Protein AF-A0A2M7J594-F1 (afdb_monomer_lite)

pLDDT: mean 73.45, std 11.62, range [45.09, 91.38]

Foldseek 3Di:
DVVVVVVVVVVVVCCVVPVPQCDDFAQDWDWDDDPQQDTDTDHTRCPSCVQLVVQLSVLVDGDDQAAADDDKWKKKKAAVSSVVVPDRIDIDIDRDGDDDCVVVVVVSSVVSSVVSCVVRVMDMDTDDD

Secondary structure (DSSP, 8-state):
-HHHHHHHHHHHHHHHHT-TT-PPPPSS-EEEEETTTEEEEE-TT-GGGHHHHHHHHHHH-SPP------PPEEEEEE-HHHHHTT-S-EEEEE-----S-HHHHHHHHHHHHHHHHHHHT-EEEE---

Sequence (129 aa):
MIETATLITLCLLFLIFFRPGKMPPLEKVLVIDRPGHYHLTLAPQLNLAQPFIEAVIAQFGTPNEGERDSAPGYFEVRDPQVKAHGRDRYLLARFPIGDEQSLAADEKLRGALCQAAKKCGIQVRPLDK

Radius of gyration: 18.99 Å; chains: 1; bounding box: 42×38×60 Å

Structure (mmCIF, N/CA/C/O backbone):
data_AF-A0A2M7J594-F1
#
_entry.id   AF-A0A2M7J594-F1
#
loop_
_atom_site.group_PDB
_atom_site.id
_atom_site.type_symbol
_atom_site.label_atom_id
_atom_site.label_alt_id
_atom_site.label_comp_id
_atom_site.label_asym_id
_atom_site.label_entity_id
_atom_site.label_seq_id
_atom_site.pdbx_PDB_ins_code
_atom_site.Cartn_x
_atom_site.Cartn_y
_atom_site.Cartn_z
_atom_site.occupancy
_atom_site.B_iso_or_equiv
_atom_site.auth_seq_id
_atom_site.auth_comp_id
_atom_site.auth_asym_id
_atom_site.auth_atom_id
_atom_site.pdbx_PDB_model_num
ATOM 1 N N . MET A 1 1 ? -22.160 22.771 35.585 1.00 62.94 1 MET A N 1
ATOM 2 C CA . MET A 1 1 ? -21.320 21.559 35.770 1.00 62.94 1 MET A CA 1
ATOM 3 C C . MET A 1 1 ? -21.749 20.389 34.877 1.00 62.94 1 MET A C 1
ATOM 5 O O . MET A 1 1 ? -20.883 19.624 34.481 1.00 62.94 1 MET A O 1
ATOM 9 N N . ILE A 1 2 ? -23.038 20.249 34.528 1.00 77.81 2 ILE A N 1
ATOM 10 C CA . ILE A 1 2 ? -23.526 19.189 33.621 1.00 77.81 2 ILE A CA 1
ATOM 11 C C . ILE A 1 2 ? -23.095 19.421 32.162 1.00 77.81 2 ILE A C 1
ATOM 13 O O . ILE A 1 2 ? -22.653 18.474 31.525 1.00 77.81 2 ILE A O 1
ATOM 17 N N . GLU A 1 3 ? -23.122 20.663 31.663 1.00 79.62 3 GLU A N 1
ATOM 18 C CA . GLU A 1 3 ? -22.699 20.992 30.286 1.00 79.62 3 GLU A CA 1
ATOM 19 C C . GLU A 1 3 ? -21.261 20.564 29.964 1.00 79.62 3 GLU A C 1
ATOM 21 O O . GLU A 1 3 ? -21.006 19.972 28.915 1.00 79.62 3 GLU A O 1
ATOM 26 N N . THR A 1 4 ? -20.318 20.794 30.883 1.00 85.94 4 THR A N 1
ATOM 27 C CA . THR A 1 4 ? -18.923 20.368 30.712 1.00 85.94 4 THR A CA 1
ATOM 28 C C . THR A 1 4 ? -18.789 18.850 30.704 1.00 85.94 4 THR A C 1
ATOM 30 O O . THR A 1 4 ? -18.052 18.317 29.878 1.00 85.94 4 THR A O 1
ATOM 33 N N . ALA A 1 5 ? -19.532 18.142 31.560 1.00 87.00 5 ALA A N 1
ATOM 34 C CA . ALA A 1 5 ? -19.550 16.682 31.556 1.00 87.00 5 ALA A CA 1
ATOM 35 C C . ALA A 1 5 ? -20.120 16.134 30.238 1.00 87.00 5 ALA A C 1
ATOM 37 O O . ALA A 1 5 ? -19.493 15.279 29.620 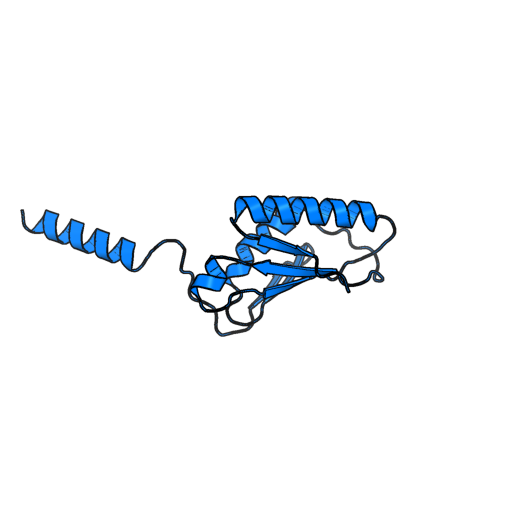1.00 87.00 5 ALA A O 1
ATOM 38 N N . THR A 1 6 ? -21.238 16.680 29.747 1.00 91.06 6 THR A N 1
ATOM 39 C CA . THR A 1 6 ? -21.834 16.257 28.471 1.00 91.06 6 THR A CA 1
ATOM 40 C C . THR A 1 6 ? -20.924 16.534 27.279 1.00 91.06 6 THR A C 1
ATOM 42 O O . THR A 1 6 ? -20.820 15.691 26.392 1.00 91.06 6 THR A O 1
ATOM 45 N N . LEU A 1 7 ? -20.216 17.668 27.269 1.00 90.69 7 LEU A N 1
ATOM 46 C CA . LEU A 1 7 ? -19.302 18.025 26.184 1.00 90.69 7 LEU A CA 1
ATOM 47 C C . LEU A 1 7 ? -18.075 17.101 26.154 1.00 90.69 7 LEU A C 1
ATOM 49 O O . LEU A 1 7 ? -17.663 16.653 25.086 1.00 90.69 7 LEU A O 1
ATOM 53 N N . ILE A 1 8 ? -17.535 16.749 27.327 1.00 90.94 8 ILE A N 1
ATOM 54 C CA . ILE A 1 8 ? -16.436 15.781 27.456 1.00 90.94 8 ILE A CA 1
ATOM 55 C C . ILE A 1 8 ? -16.886 14.393 26.993 1.00 90.94 8 ILE A C 1
ATOM 57 O O . ILE A 1 8 ? -16.173 13.747 26.226 1.00 90.94 8 ILE A O 1
ATOM 61 N N . THR A 1 9 ? -18.073 13.940 27.404 1.00 91.38 9 THR A N 1
ATOM 62 C CA . THR A 1 9 ? -18.622 12.654 26.957 1.00 91.38 9 THR A CA 1
ATOM 63 C C . THR A 1 9 ? -18.829 12.634 25.443 1.00 91.38 9 THR A C 1
ATOM 65 O O . THR A 1 9 ? -18.453 11.658 24.798 1.00 91.38 9 THR A O 1
ATOM 68 N N . LEU A 1 10 ? -19.352 13.713 24.854 1.00 89.19 10 LEU A N 1
ATOM 69 C CA . LEU A 1 10 ? -19.548 13.813 23.408 1.00 89.19 10 LEU A CA 1
ATOM 70 C C . LEU A 1 10 ? -18.210 13.803 22.651 1.00 89.19 10 LEU A C 1
ATOM 72 O O . LEU A 1 10 ? -18.082 13.094 21.658 1.00 89.19 10 LEU A O 1
ATOM 76 N N . CYS A 1 11 ? -17.195 14.520 23.148 1.00 84.06 11 CYS A N 1
ATOM 77 C CA . CYS A 1 11 ? -15.839 14.498 22.591 1.00 84.06 11 CYS A CA 1
ATOM 78 C C . CYS A 1 11 ? -15.199 13.108 22.677 1.00 84.06 11 CYS A C 1
ATOM 80 O O . CYS A 1 11 ? -14.590 12.655 21.711 1.00 84.06 11 CYS A O 1
ATOM 82 N N . LEU A 1 12 ? -15.348 12.404 23.802 1.00 87.62 12 LEU A N 1
ATOM 83 C CA . LEU A 1 12 ? -14.837 11.041 23.955 1.00 87.62 12 LEU A CA 1
ATOM 84 C C . LEU A 1 12 ? -15.528 10.076 22.992 1.00 87.62 12 LEU A C 1
ATOM 86 O O . LEU A 1 12 ? -14.852 9.312 22.309 1.00 87.62 12 LEU A O 1
ATOM 90 N N . LEU A 1 13 ? -16.856 10.146 22.883 1.00 84.19 13 LEU A N 1
ATOM 91 C CA . LEU A 1 13 ? -17.609 9.359 21.908 1.00 84.19 13 LEU A CA 1
ATOM 92 C C . LEU A 1 13 ? -17.169 9.688 20.481 1.00 84.19 13 LEU A C 1
ATOM 94 O O . LEU A 1 13 ? -16.916 8.776 19.700 1.00 84.19 13 LEU A O 1
ATOM 98 N N . PHE A 1 14 ? -16.989 10.967 20.156 1.00 79.88 14 PHE A N 1
ATOM 99 C CA . PHE A 1 14 ? -16.492 11.388 18.852 1.00 79.88 14 PHE A CA 1
ATOM 100 C C . PHE A 1 14 ? -15.104 10.805 18.565 1.00 79.88 14 PHE A C 1
ATOM 102 O O . PHE A 1 14 ? -14.904 10.235 17.503 1.00 79.88 14 PHE A O 1
ATOM 109 N N . LEU A 1 15 ? -14.165 10.840 19.512 1.00 75.56 15 LEU A N 1
ATOM 110 C CA . LEU A 1 15 ? -12.832 10.248 19.335 1.00 75.56 15 LEU A CA 1
ATOM 111 C C . LEU A 1 15 ? -12.855 8.712 19.232 1.00 75.56 15 LEU A C 1
ATOM 113 O O . LEU A 1 15 ? -12.014 8.131 18.544 1.00 75.56 15 LEU A O 1
ATOM 117 N N . ILE A 1 16 ? -13.808 8.048 19.893 1.00 72.00 16 ILE A N 1
ATOM 118 C CA . ILE A 1 16 ? -13.993 6.591 19.818 1.00 72.00 16 ILE A CA 1
ATOM 119 C C . ILE A 1 16 ? -14.576 6.184 18.457 1.00 72.00 16 ILE A C 1
ATOM 121 O O . ILE A 1 16 ? -14.077 5.241 17.839 1.00 72.00 16 ILE A O 1
ATOM 125 N N . PHE A 1 17 ? -15.603 6.892 17.978 1.00 67.69 17 PHE A N 1
ATOM 126 C CA . PHE A 1 17 ? -16.284 6.594 16.714 1.00 67.69 17 PHE A CA 1
ATOM 127 C C . PHE A 1 17 ? -15.510 7.095 15.490 1.00 67.69 17 PHE A C 1
ATOM 129 O O . PHE A 1 17 ? -15.334 6.356 14.525 1.00 67.69 17 PHE A O 1
ATOM 136 N N . PHE A 1 18 ? -14.991 8.318 15.544 1.00 60.06 18 PHE A N 1
ATOM 137 C CA . PHE A 1 18 ? -14.213 8.964 14.485 1.00 60.06 18 PHE A CA 1
ATOM 138 C C . PHE A 1 18 ? -12.715 8.841 14.738 1.00 60.06 18 PHE A C 1
ATOM 140 O O . PHE A 1 18 ? -11.956 9.778 14.492 1.00 60.06 18 PHE A O 1
ATOM 147 N N . ARG A 1 19 ? -12.268 7.680 15.231 1.00 56.72 19 ARG A N 1
ATOM 148 C CA . ARG A 1 19 ? -10.841 7.408 15.388 1.00 56.72 19 ARG A CA 1
ATOM 149 C C . ARG A 1 19 ? -10.153 7.632 14.028 1.00 56.72 19 ARG A C 1
ATOM 151 O O . ARG A 1 19 ? -10.432 6.873 13.092 1.00 56.72 19 ARG A O 1
ATOM 158 N N . PRO A 1 20 ? -9.279 8.648 13.893 1.00 47.88 20 PRO A N 1
ATOM 159 C CA . PRO A 1 20 ? -8.662 8.998 12.620 1.00 47.88 20 PRO A CA 1
ATOM 160 C C . PRO A 1 20 ? -7.761 7.837 12.198 1.00 47.88 20 PRO A C 1
ATOM 162 O O . PRO A 1 20 ? -6.724 7.582 12.803 1.00 47.88 20 PRO A O 1
ATOM 165 N N . GLY A 1 21 ? -8.227 7.052 11.229 1.00 52.41 21 GLY A N 1
ATOM 166 C CA . GLY A 1 21 ? -7.569 5.815 10.805 1.00 52.41 21 GLY A CA 1
ATOM 167 C C . GLY A 1 21 ? -8.515 4.717 10.323 1.00 52.41 21 GLY A C 1
ATOM 168 O O . GLY A 1 21 ? -8.056 3.799 9.656 1.00 52.41 21 GLY A O 1
ATOM 169 N N . LYS A 1 22 ? -9.823 4.803 10.602 1.00 52.88 22 LYS A N 1
ATOM 170 C CA . LYS A 1 22 ? -10.818 3.876 10.038 1.00 52.88 22 LYS A CA 1
ATOM 171 C C . LYS A 1 22 ? -11.559 4.516 8.868 1.00 52.88 22 LYS A C 1
ATOM 173 O O . LYS A 1 22 ? -12.720 4.891 8.999 1.00 52.88 22 LYS A O 1
ATOM 178 N N . MET A 1 23 ? -10.893 4.661 7.721 1.00 57.03 23 MET A N 1
ATOM 179 C CA . MET A 1 23 ? -11.651 4.839 6.479 1.00 57.03 23 MET A CA 1
ATOM 180 C C . MET A 1 23 ? -12.486 3.568 6.271 1.00 57.03 23 MET A C 1
ATOM 182 O O . MET A 1 23 ? -11.944 2.470 6.420 1.00 57.03 23 MET A O 1
ATOM 186 N N . PRO A 1 24 ? -13.793 3.670 5.987 1.00 61.94 24 PRO A N 1
ATOM 187 C CA . PRO A 1 24 ? -14.603 2.485 5.763 1.00 61.94 24 PRO A CA 1
ATOM 188 C C . PRO A 1 24 ? -14.009 1.685 4.590 1.00 61.94 24 PRO A C 1
ATOM 190 O O . PRO A 1 24 ? -13.643 2.273 3.565 1.00 61.94 24 PRO A O 1
ATOM 193 N N . PRO A 1 25 ? -13.845 0.361 4.737 1.00 60.62 25 PRO A N 1
ATOM 194 C CA . PRO A 1 25 ? -13.314 -0.469 3.673 1.00 60.62 25 PRO A CA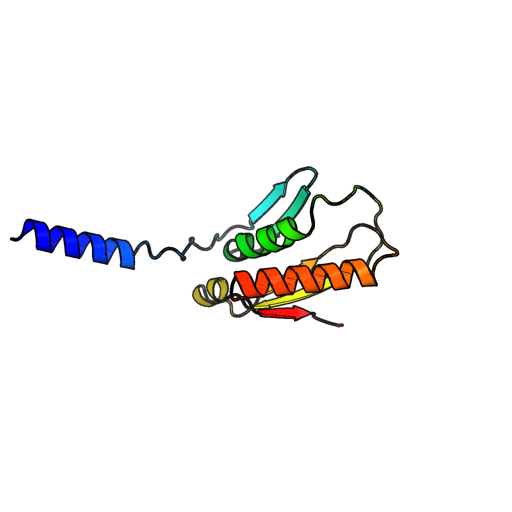 1
ATOM 195 C C . PRO A 1 25 ? -14.331 -0.488 2.531 1.00 60.62 25 PRO A C 1
ATOM 197 O O . PRO A 1 25 ? -15.511 -0.765 2.740 1.00 60.62 25 PRO A O 1
ATOM 200 N N . LEU A 1 26 ? -13.885 -0.157 1.323 1.00 67.00 26 LEU A N 1
ATOM 201 C CA . LEU A 1 26 ? -14.778 -0.048 0.176 1.00 67.00 26 LEU A CA 1
ATOM 202 C C . LEU A 1 26 ? -15.130 -1.451 -0.330 1.00 67.00 26 LEU A C 1
ATOM 204 O O . LEU A 1 26 ? -14.242 -2.208 -0.711 1.00 67.00 26 LEU A O 1
ATOM 208 N N . GLU A 1 27 ? -16.409 -1.818 -0.358 1.00 68.06 27 GLU A N 1
ATOM 209 C CA . GLU A 1 27 ? -16.837 -3.149 -0.831 1.00 68.06 27 GLU A CA 1
ATOM 210 C C . GLU A 1 27 ? -16.729 -3.320 -2.354 1.00 68.06 27 GLU A C 1
ATOM 212 O O . GLU A 1 27 ? -16.753 -4.437 -2.867 1.00 68.06 27 GLU A O 1
ATOM 217 N N . LYS A 1 28 ? -16.561 -2.219 -3.091 1.00 74.25 28 LYS A N 1
ATOM 218 C CA . LYS A 1 28 ? -16.385 -2.221 -4.544 1.00 74.25 28 LYS A CA 1
ATOM 219 C C . LYS A 1 28 ? -14.905 -2.120 -4.914 1.00 74.25 28 LYS A C 1
ATOM 221 O O . LYS A 1 28 ? -14.124 -1.491 -4.202 1.00 74.25 28 LYS A O 1
ATOM 226 N N . VAL A 1 29 ? -14.541 -2.711 -6.054 1.00 74.25 29 VAL A N 1
ATOM 227 C CA . VAL A 1 29 ? -13.239 -2.488 -6.705 1.00 74.25 29 VAL A CA 1
ATOM 228 C C . VAL A 1 29 ? -13.037 -0.985 -6.887 1.00 74.25 29 VAL A C 1
ATOM 230 O O . VAL A 1 29 ? -13.909 -0.306 -7.436 1.00 74.25 29 VAL A O 1
ATOM 233 N N . LEU A 1 30 ? -11.898 -0.477 -6.424 1.00 77.69 30 LEU A N 1
ATOM 234 C CA . LEU A 1 30 ? -11.525 0.920 -6.592 1.00 77.69 30 LEU A CA 1
ATOM 235 C C . LEU A 1 30 ? -10.519 1.013 -7.737 1.00 77.69 30 LEU A C 1
ATOM 237 O O . LEU A 1 30 ? -9.391 0.539 -7.616 1.00 77.69 30 LEU A O 1
ATOM 241 N N . VAL A 1 31 ? -10.949 1.606 -8.848 1.00 79.50 31 VAL A N 1
ATOM 242 C CA . VAL A 1 31 ? -10.080 1.920 -9.984 1.00 79.50 31 VAL A CA 1
ATOM 243 C C . VAL A 1 31 ? -9.783 3.412 -9.935 1.00 79.50 31 VAL A C 1
ATOM 245 O O . VAL A 1 31 ? -10.705 4.227 -9.971 1.00 79.50 31 VAL A O 1
ATOM 248 N N . ILE A 1 32 ? -8.506 3.760 -9.815 1.00 79.81 32 ILE A N 1
ATOM 249 C CA . ILE A 1 32 ? -8.018 5.135 -9.846 1.00 79.81 32 ILE A CA 1
ATOM 250 C C . ILE A 1 32 ? -7.223 5.302 -11.130 1.00 79.81 32 ILE A C 1
ATOM 252 O O . ILE A 1 32 ? -6.183 4.671 -11.313 1.00 79.81 32 ILE A O 1
ATOM 256 N N . ASP A 1 33 ? -7.720 6.175 -11.996 1.00 79.50 33 ASP A N 1
ATOM 257 C CA . ASP A 1 33 ? -7.042 6.579 -13.216 1.00 79.50 33 ASP A CA 1
ATOM 258 C C . ASP A 1 33 ? -6.556 8.024 -13.056 1.00 79.50 33 ASP A C 1
ATOM 260 O O . ASP A 1 33 ? -7.351 8.947 -12.851 1.00 79.50 33 ASP A O 1
ATOM 264 N N . ARG A 1 34 ? -5.233 8.214 -13.053 1.00 76.50 34 ARG A N 1
ATOM 265 C CA . ARG A 1 34 ? -4.602 9.534 -13.107 1.00 76.50 34 ARG A CA 1
ATOM 266 C C . ARG A 1 34 ? -3.916 9.641 -14.469 1.00 76.50 34 ARG A C 1
ATOM 268 O O . ARG A 1 34 ? -2.805 9.117 -14.606 1.00 76.50 34 ARG A O 1
ATOM 275 N N . PRO A 1 35 ? -4.556 10.273 -15.470 1.00 69.50 35 PRO A N 1
ATOM 276 C CA . PRO A 1 35 ? -4.043 10.290 -16.836 1.00 69.50 35 PRO A CA 1
ATOM 277 C C . PRO A 1 35 ? -2.634 10.892 -16.866 1.00 69.50 35 PRO A C 1
ATOM 279 O O . PRO A 1 35 ? -2.396 11.941 -16.273 1.00 69.50 35 PRO A O 1
ATOM 282 N N . GLY A 1 36 ? -1.692 10.189 -17.501 1.00 63.97 36 GLY A N 1
ATOM 283 C CA . GLY A 1 36 ? -0.276 10.577 -17.567 1.00 63.97 36 GLY A CA 1
ATOM 284 C C . GLY A 1 36 ? 0.552 10.308 -16.299 1.00 63.97 36 GLY A C 1
ATOM 285 O O . GLY A 1 36 ? 1.745 10.593 -16.288 1.00 63.97 36 GLY A O 1
ATOM 286 N N . HIS A 1 37 ? -0.038 9.753 -15.233 1.00 68.50 37 HIS A N 1
ATOM 287 C CA . HIS A 1 37 ? 0.669 9.479 -13.977 1.00 68.50 37 HIS A CA 1
ATOM 288 C C . HIS A 1 37 ? 0.665 7.999 -13.599 1.00 68.50 37 HIS A C 1
ATOM 290 O O . HIS A 1 37 ? 1.729 7.405 -13.459 1.00 68.50 37 HIS A O 1
ATOM 296 N N . TYR A 1 38 ? -0.507 7.404 -13.372 1.00 72.19 38 TYR A N 1
ATOM 297 C CA . TYR A 1 38 ? -0.617 5.992 -13.007 1.00 72.19 38 TYR A CA 1
ATOM 298 C C . TYR A 1 38 ? -2.054 5.493 -13.128 1.00 72.19 38 TYR A C 1
ATOM 300 O O . TYR A 1 38 ? -3.020 6.241 -12.959 1.00 72.19 38 TYR A O 1
ATOM 308 N N . HIS A 1 39 ? -2.166 4.187 -13.348 1.00 78.25 39 HIS A N 1
ATOM 309 C CA . HIS A 1 39 ? -3.412 3.447 -13.274 1.00 78.25 39 HIS A CA 1
ATOM 310 C C . HIS A 1 39 ? -3.325 2.454 -12.115 1.00 78.25 39 HIS A C 1
ATOM 312 O O . HIS A 1 39 ? -2.384 1.662 -12.037 1.00 78.25 39 HIS A O 1
ATOM 318 N N . LEU A 1 40 ? -4.289 2.501 -11.199 1.00 80.62 40 LEU A N 1
ATOM 319 C CA . LEU A 1 40 ? -4.322 1.648 -10.019 1.00 80.62 40 LEU A CA 1
ATOM 320 C C . LEU A 1 40 ? -5.673 0.944 -9.918 1.00 80.62 40 LEU A C 1
ATOM 322 O O . LEU A 1 40 ? -6.711 1.591 -9.831 1.00 80.62 40 LEU A O 1
ATOM 326 N N . THR A 1 41 ? -5.647 -0.385 -9.857 1.00 81.44 41 THR A N 1
ATOM 327 C CA . THR A 1 41 ? -6.829 -1.204 -9.570 1.00 81.44 41 THR A CA 1
ATOM 328 C C . THR A 1 41 ? -6.654 -1.889 -8.221 1.00 81.44 41 THR A C 1
ATOM 330 O O . THR A 1 41 ? -5.757 -2.709 -8.037 1.00 81.44 41 THR A O 1
ATOM 333 N N . LEU A 1 42 ? -7.520 -1.552 -7.270 1.00 80.44 42 LEU A N 1
ATOM 334 C CA . LEU A 1 42 ? -7.537 -2.113 -5.925 1.00 80.44 42 LEU A CA 1
ATOM 335 C C . LEU A 1 42 ? -8.725 -3.056 -5.780 1.00 80.44 42 LEU A C 1
ATOM 337 O O . LEU A 1 42 ? -9.869 -2.690 -6.064 1.00 80.44 42 LEU A O 1
ATOM 341 N N . ALA A 1 43 ? -8.460 -4.264 -5.284 1.00 77.81 43 ALA A N 1
ATOM 342 C CA . ALA A 1 43 ? -9.528 -5.180 -4.909 1.00 77.81 43 ALA A CA 1
ATOM 343 C C . ALA A 1 43 ? -10.400 -4.560 -3.796 1.00 77.81 43 ALA A C 1
ATOM 345 O O . ALA A 1 43 ? -9.943 -3.666 -3.073 1.00 77.81 43 ALA A O 1
ATOM 346 N N . PRO A 1 44 ? -11.636 -5.050 -3.600 1.00 72.69 44 PRO A N 1
ATOM 347 C CA . PRO A 1 44 ? -12.475 -4.618 -2.492 1.00 72.69 44 PRO A CA 1
ATOM 348 C C . PRO A 1 44 ? -11.705 -4.632 -1.172 1.00 72.69 44 PRO A C 1
ATOM 350 O O . PRO A 1 44 ? -10.954 -5.578 -0.906 1.00 72.69 44 PRO A O 1
ATOM 353 N N . GLN A 1 45 ? -11.921 -3.606 -0.353 1.00 72.06 45 GLN A N 1
ATOM 354 C CA . GLN A 1 45 ? -11.323 -3.385 0.967 1.00 72.06 45 GLN A CA 1
ATOM 355 C C . GLN A 1 45 ? -9.825 -3.024 0.948 1.00 72.06 45 GLN A C 1
ATOM 357 O O . GLN A 1 45 ? -9.230 -2.853 2.009 1.00 72.06 45 GLN A O 1
ATOM 362 N N . LEU A 1 46 ? -9.210 -2.865 -0.234 1.00 76.94 46 LEU A N 1
ATOM 363 C CA . LEU A 1 46 ? -7.830 -2.378 -0.387 1.00 76.94 46 LEU A CA 1
ATOM 364 C C . LEU A 1 46 ? -7.734 -0.873 -0.656 1.00 76.94 46 LEU A C 1
ATOM 366 O O . LEU A 1 46 ? -6.643 -0.373 -0.908 1.00 76.94 46 LEU A O 1
ATOM 370 N N . ASN A 1 47 ? -8.827 -0.116 -0.524 1.00 78.12 47 ASN A N 1
ATOM 371 C CA . ASN A 1 47 ? -8.771 1.352 -0.509 1.00 78.12 47 ASN A CA 1
ATOM 372 C C . ASN A 1 47 ? -7.835 1.892 0.589 1.00 78.12 47 ASN A C 1
ATOM 374 O O . ASN A 1 47 ? -7.240 2.951 0.430 1.00 78.12 47 ASN A O 1
ATOM 378 N N . LEU A 1 48 ? -7.650 1.132 1.669 1.00 75.75 48 LEU A N 1
ATOM 379 C CA . LEU A 1 48 ? -6.709 1.443 2.748 1.00 75.75 48 LEU A CA 1
ATOM 380 C C . LEU A 1 48 ? -5.238 1.420 2.296 1.00 75.75 48 LEU A C 1
ATOM 382 O O . LEU A 1 48 ? -4.412 2.099 2.892 1.00 75.75 48 LEU A O 1
ATOM 386 N N . ALA A 1 49 ? -4.913 0.693 1.221 1.00 80.31 49 ALA A N 1
ATOM 387 C CA . ALA A 1 49 ? -3.566 0.646 0.651 1.00 80.31 49 ALA A CA 1
ATOM 388 C C . ALA A 1 49 ? -3.250 1.859 -0.246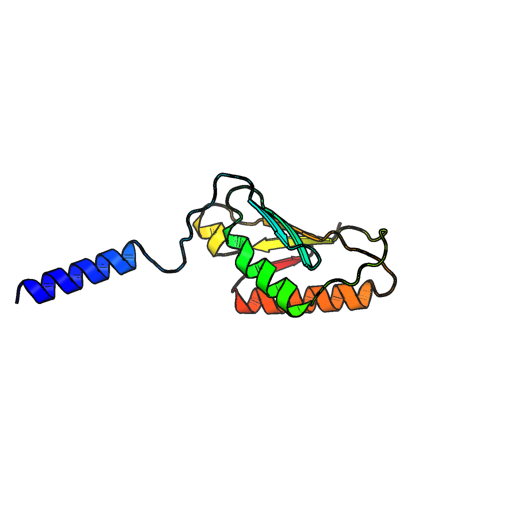 1.00 80.31 49 ALA A C 1
ATOM 390 O O . ALA A 1 49 ? -2.092 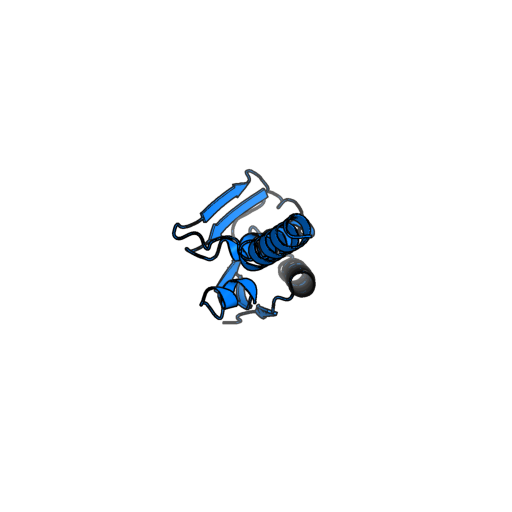2.080 -0.601 1.00 80.31 49 ALA A O 1
ATOM 391 N N . GLN A 1 50 ? -4.256 2.661 -0.612 1.00 81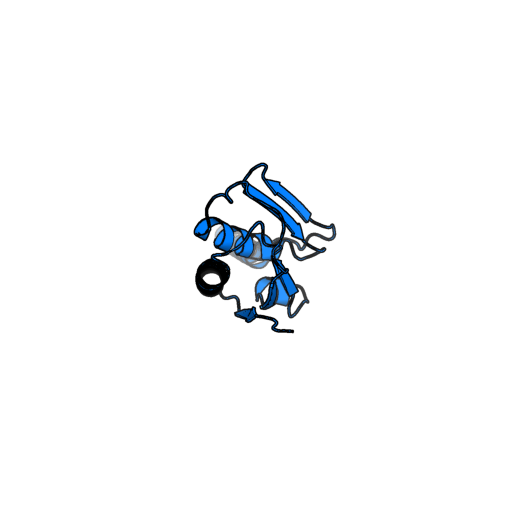.06 50 GLN A N 1
ATOM 392 C CA . GLN A 1 50 ? -4.085 3.845 -1.455 1.00 81.06 50 GLN A CA 1
ATOM 393 C C . GLN A 1 50 ? -3.019 4.830 -0.927 1.00 81.06 50 GLN A C 1
ATOM 395 O O . GLN A 1 50 ? -2.108 5.138 -1.695 1.00 81.06 50 GLN A O 1
ATOM 400 N N . PRO A 1 51 ? -3.034 5.284 0.347 1.00 81.25 51 PRO A N 1
ATOM 401 C CA . PRO A 1 51 ? -2.027 6.222 0.854 1.00 81.25 51 PRO A CA 1
ATOM 402 C C . PRO A 1 51 ? -0.596 5.679 0.777 1.00 81.25 51 PRO A C 1
ATOM 404 O O . PRO A 1 51 ? 0.345 6.441 0.550 1.00 81.25 51 PRO A O 1
ATOM 407 N N . PHE A 1 52 ? -0.417 4.366 0.941 1.00 82.94 52 PHE A N 1
ATOM 408 C CA . PHE A 1 52 ? 0.883 3.727 0.763 1.00 82.94 52 PHE A CA 1
ATOM 409 C C . PHE A 1 52 ? 1.340 3.800 -0.697 1.00 82.94 52 PHE A C 1
ATOM 411 O O . PHE A 1 52 ? 2.469 4.202 -0.970 1.00 82.94 52 PHE A O 1
ATOM 418 N N . ILE A 1 53 ? 0.453 3.480 -1.639 1.00 81.31 53 ILE A N 1
ATOM 419 C CA . ILE A 1 53 ? 0.754 3.508 -3.074 1.00 81.31 53 ILE A CA 1
ATOM 420 C C . ILE A 1 53 ? 1.046 4.939 -3.542 1.00 81.31 53 ILE A C 1
ATOM 422 O O . ILE A 1 53 ? 2.026 5.165 -4.249 1.00 81.31 53 ILE A O 1
ATOM 426 N N . GLU A 1 54 ? 0.278 5.925 -3.078 1.00 82.12 54 GLU A N 1
ATOM 427 C CA . GLU A 1 54 ? 0.535 7.343 -3.354 1.00 82.12 54 GLU A CA 1
ATOM 428 C C . GLU A 1 54 ? 1.896 7.797 -2.799 1.00 82.12 54 GLU A C 1
ATOM 430 O O . GLU A 1 54 ? 2.625 8.524 -3.474 1.00 82.12 54 GLU A O 1
ATOM 435 N N . ALA A 1 55 ? 2.297 7.320 -1.614 1.00 81.69 55 ALA A N 1
ATOM 436 C CA . ALA A 1 55 ? 3.613 7.610 -1.040 1.00 81.69 55 ALA A CA 1
ATOM 437 C C . ALA A 1 55 ? 4.777 6.975 -1.823 1.00 81.69 55 ALA A C 1
ATOM 439 O O . ALA A 1 55 ? 5.885 7.520 -1.818 1.00 81.69 55 ALA A O 1
ATOM 440 N N . VAL A 1 56 ? 4.546 5.839 -2.485 1.00 80.31 56 VAL A N 1
ATOM 441 C CA . VAL A 1 56 ? 5.519 5.220 -3.397 1.00 80.31 56 VAL A CA 1
ATOM 442 C C . VAL A 1 56 ? 5.616 6.038 -4.684 1.00 80.31 56 VAL A C 1
ATOM 444 O O . VAL A 1 56 ? 6.712 6.426 -5.076 1.00 80.31 56 VAL A O 1
ATOM 447 N N . ILE A 1 57 ? 4.483 6.374 -5.306 1.00 77.31 57 ILE A N 1
ATOM 448 C CA . ILE A 1 57 ? 4.433 7.144 -6.561 1.00 77.31 57 ILE A CA 1
ATOM 449 C C . ILE A 1 57 ? 5.061 8.532 -6.394 1.00 77.31 57 ILE A C 1
ATOM 451 O O . ILE A 1 57 ? 5.823 8.973 -7.254 1.00 77.31 57 ILE A O 1
ATOM 455 N N . ALA A 1 58 ? 4.820 9.197 -5.261 1.00 78.06 58 ALA A N 1
ATOM 456 C CA . ALA A 1 58 ? 5.412 10.498 -4.950 1.00 78.06 58 ALA A CA 1
ATOM 457 C C . ALA A 1 58 ? 6.952 10.486 -4.953 1.00 78.06 58 ALA A C 1
ATOM 459 O O . ALA A 1 58 ? 7.572 11.515 -5.203 1.00 78.06 58 ALA A O 1
ATOM 460 N N . GLN A 1 59 ? 7.578 9.335 -4.693 1.00 72.75 59 GLN A N 1
ATOM 461 C CA . GLN A 1 59 ? 9.037 9.177 -4.737 1.00 72.75 59 GLN A CA 1
ATOM 462 C C . GLN A 1 59 ? 9.559 8.815 -6.133 1.00 72.75 59 GLN A C 1
ATOM 464 O O . GLN A 1 59 ? 10.750 8.960 -6.410 1.00 72.75 59 GLN A O 1
ATOM 469 N N . PHE A 1 60 ? 8.677 8.344 -7.012 1.00 65.75 60 PHE A N 1
ATOM 470 C CA . PHE A 1 60 ? 9.021 7.895 -8.354 1.00 65.75 60 PHE A CA 1
ATOM 471 C C . PHE A 1 60 ? 8.955 8.986 -9.419 1.00 65.75 60 PHE A C 1
ATOM 473 O O . PHE A 1 60 ? 9.743 8.939 -10.363 1.00 65.75 60 PHE A O 1
ATOM 480 N N . GLY A 1 61 ? 8.078 9.977 -9.248 1.00 60.31 61 GLY A N 1
ATOM 481 C CA . GLY A 1 61 ? 7.797 10.972 -10.284 1.00 60.31 61 GLY A CA 1
ATOM 482 C C . GLY A 1 61 ? 6.900 10.419 -11.399 1.00 60.31 61 GLY A C 1
ATOM 483 O O . GLY A 1 61 ? 6.454 9.273 -11.345 1.00 60.31 61 GLY A O 1
ATOM 484 N N . THR A 1 62 ? 6.587 11.253 -12.393 1.00 55.06 62 THR A N 1
ATOM 485 C CA . THR A 1 62 ? 5.813 10.848 -13.578 1.00 55.06 62 THR A CA 1
ATOM 486 C C . THR A 1 62 ? 6.573 9.795 -14.387 1.00 55.06 62 THR A C 1
ATOM 488 O O . THR A 1 62 ? 7.751 10.013 -14.685 1.00 55.06 62 THR A O 1
ATOM 491 N N . PRO A 1 63 ? 5.940 8.668 -14.758 1.00 56.81 63 PRO A N 1
ATOM 492 C CA . PRO A 1 63 ? 6.551 7.713 -15.671 1.00 56.81 63 PRO A CA 1
ATOM 493 C C . PRO A 1 63 ? 6.736 8.372 -17.044 1.00 56.81 63 PRO A C 1
ATOM 495 O O . PRO A 1 63 ? 5.822 9.011 -17.557 1.00 56.81 63 PRO A O 1
ATOM 498 N N . ASN A 1 64 ? 7.929 8.232 -17.625 1.00 50.72 64 ASN A N 1
ATOM 499 C CA . ASN A 1 64 ? 8.161 8.605 -19.017 1.00 50.72 64 ASN A CA 1
ATOM 500 C C . ASN A 1 64 ? 7.407 7.616 -19.914 1.00 50.72 64 ASN A C 1
ATOM 502 O O . ASN A 1 64 ? 7.490 6.404 -19.707 1.00 50.72 64 ASN A O 1
ATOM 506 N N . GLU A 1 65 ? 6.669 8.131 -20.894 1.00 47.34 65 GLU A N 1
ATOM 507 C CA . GLU A 1 65 ? 5.990 7.325 -21.907 1.00 47.34 65 GLU A CA 1
ATOM 508 C C . GLU A 1 65 ? 7.047 6.649 -22.793 1.00 47.34 65 GLU A C 1
ATOM 510 O O . GLU A 1 65 ? 7.624 7.276 -23.679 1.00 47.34 65 GLU A O 1
ATOM 515 N N . GLY A 1 66 ? 7.351 5.379 -22.523 1.00 45.09 66 GLY A N 1
ATOM 516 C CA . GLY A 1 66 ? 8.351 4.638 -23.286 1.00 45.09 66 GLY A CA 1
ATOM 517 C C . GLY A 1 66 ? 8.325 3.133 -23.033 1.00 45.09 66 GLY A C 1
ATOM 518 O O . GLY A 1 66 ? 8.915 2.663 -22.072 1.00 45.09 66 GLY A O 1
ATOM 519 N N . GLU A 1 67 ? 7.694 2.421 -23.971 1.00 53.72 67 GLU A N 1
ATOM 520 C CA . GLU A 1 67 ? 7.901 1.007 -24.338 1.00 53.72 67 GLU A CA 1
ATOM 521 C C . GLU A 1 67 ? 7.524 -0.112 -23.332 1.00 53.72 67 GLU A C 1
ATOM 523 O O . GLU A 1 67 ? 7.355 0.098 -22.139 1.00 53.72 67 GLU A O 1
ATOM 528 N N . ARG A 1 68 ? 7.266 -1.326 -23.848 1.00 50.03 68 ARG A N 1
ATOM 529 C CA . ARG A 1 68 ? 6.229 -2.255 -23.340 1.00 50.03 68 ARG A CA 1
ATOM 530 C C . ARG A 1 68 ? 6.693 -3.634 -22.833 1.00 50.03 68 ARG A C 1
ATOM 532 O O . ARG A 1 68 ? 5.836 -4.506 -22.729 1.00 50.03 68 ARG A O 1
ATOM 539 N N . ASP A 1 69 ? 7.968 -3.871 -22.516 1.00 49.81 69 ASP A N 1
ATOM 540 C CA . ASP A 1 69 ? 8.443 -5.268 -22.396 1.00 49.81 69 ASP A CA 1
ATOM 541 C C . ASP A 1 69 ? 9.328 -5.585 -21.176 1.00 49.81 69 ASP A C 1
ATOM 543 O O . ASP A 1 69 ? 10.474 -5.991 -21.315 1.00 49.81 69 ASP A O 1
ATOM 547 N N . SER A 1 70 ? 8.786 -5.431 -19.961 1.00 56.78 70 SER A N 1
ATOM 548 C CA . SER A 1 70 ? 9.452 -5.841 -18.712 1.00 56.78 70 SER A CA 1
ATOM 549 C C . SER A 1 70 ? 8.548 -6.755 -17.867 1.00 56.78 70 SER A C 1
ATOM 551 O O . SER A 1 70 ? 7.323 -6.607 -17.846 1.00 56.78 70 SER A O 1
ATOM 553 N N . ALA A 1 71 ? 9.141 -7.701 -17.128 1.00 63.75 71 ALA A N 1
ATOM 554 C CA . ALA A 1 71 ? 8.398 -8.683 -16.332 1.00 63.75 71 ALA A CA 1
ATOM 555 C C . ALA A 1 71 ? 7.737 -8.067 -15.076 1.00 63.75 71 ALA A C 1
ATOM 557 O O . ALA A 1 71 ? 8.363 -7.265 -14.382 1.00 63.75 71 ALA A O 1
ATOM 558 N N . PRO A 1 72 ? 6.495 -8.452 -14.722 1.00 68.44 72 PRO A N 1
ATOM 559 C CA . PRO A 1 72 ? 5.814 -7.919 -13.545 1.00 68.44 72 PRO A CA 1
ATOM 560 C C . PRO A 1 72 ? 6.519 -8.308 -12.239 1.00 68.44 72 PRO A C 1
ATOM 562 O O . PRO A 1 72 ? 6.817 -9.480 -12.006 1.00 68.44 72 PRO A O 1
ATOM 565 N N . GLY A 1 73 ? 6.733 -7.319 -11.368 1.00 74.12 73 GLY A N 1
ATOM 566 C CA . GLY A 1 73 ? 7.271 -7.506 -10.020 1.00 74.12 73 GLY A CA 1
ATOM 567 C C . GLY A 1 73 ? 6.149 -7.678 -8.998 1.00 74.12 73 GLY A C 1
ATOM 568 O O . GLY A 1 73 ? 5.181 -6.913 -9.003 1.00 74.12 73 GLY A O 1
ATOM 569 N N . TYR A 1 74 ? 6.273 -8.660 -8.106 1.00 82.00 74 TYR A N 1
ATOM 570 C CA . TYR A 1 74 ? 5.271 -8.955 -7.080 1.00 82.00 74 TYR A CA 1
ATOM 571 C C . TYR A 1 74 ? 5.830 -8.691 -5.683 1.00 82.00 74 TYR A C 1
ATOM 573 O O . TYR A 1 74 ? 6.940 -9.102 -5.351 1.00 82.00 74 TYR A O 1
ATOM 581 N N . PHE A 1 75 ? 5.040 -8.031 -4.840 1.00 83.56 75 PHE A N 1
ATOM 582 C CA . PHE A 1 75 ? 5.405 -7.714 -3.463 1.00 83.56 75 PHE A CA 1
ATOM 583 C C . PHE A 1 75 ? 4.290 -8.154 -2.512 1.00 83.56 75 PHE A C 1
ATOM 585 O O . PHE A 1 75 ? 3.126 -7.805 -2.702 1.00 83.56 75 PHE A O 1
ATOM 592 N N . GLU A 1 76 ? 4.640 -8.895 -1.462 1.00 87.44 76 GLU A N 1
ATOM 593 C CA . GLU A 1 76 ? 3.760 -9.105 -0.313 1.00 87.44 76 GLU A CA 1
ATOM 594 C C . GLU A 1 76 ? 3.821 -7.865 0.580 1.00 87.44 76 GLU A C 1
ATOM 596 O O . GLU A 1 76 ? 4.893 -7.462 1.037 1.00 87.44 76 GLU A O 1
ATOM 601 N N . VAL A 1 77 ? 2.662 -7.274 0.859 1.00 85.69 77 VAL A N 1
ATOM 602 C CA . VAL A 1 77 ? 2.536 -6.098 1.716 1.00 85.69 77 VAL A CA 1
ATOM 603 C C . VAL A 1 77 ? 1.658 -6.430 2.918 1.00 85.69 77 VAL A C 1
ATOM 605 O O . VAL A 1 77 ? 0.544 -6.944 2.785 1.00 85.69 77 VAL A O 1
ATOM 608 N N . ARG A 1 78 ? 2.172 -6.138 4.114 1.00 85.31 78 ARG A N 1
ATOM 609 C CA . ARG A 1 78 ? 1.473 -6.281 5.394 1.00 85.31 78 ARG A CA 1
ATOM 610 C C . ARG A 1 78 ? 1.237 -4.906 5.973 1.00 85.31 78 ARG A C 1
ATOM 612 O O . ARG A 1 78 ? 2.162 -4.251 6.456 1.00 85.31 78 ARG A O 1
ATOM 619 N N . ASP A 1 79 ? -0.015 -4.495 5.918 1.00 84.38 79 ASP A N 1
ATOM 620 C CA . ASP A 1 79 ? -0.447 -3.179 6.345 1.00 84.38 79 ASP A CA 1
ATOM 621 C C . ASP A 1 79 ? -1.302 -3.306 7.615 1.00 84.38 79 ASP A C 1
ATOM 623 O O . ASP A 1 79 ? -2.297 -4.041 7.611 1.00 84.38 79 ASP A O 1
ATOM 627 N N . PRO A 1 80 ? -0.936 -2.624 8.717 1.00 80.25 80 PRO A N 1
ATOM 628 C CA . PRO A 1 80 ? -1.702 -2.669 9.956 1.00 80.25 80 PRO A CA 1
ATOM 629 C C . PRO A 1 80 ? -3.130 -2.128 9.795 1.00 80.25 80 PRO A C 1
ATOM 631 O O . PRO A 1 80 ? -4.026 -2.591 10.505 1.00 80.25 80 PRO A O 1
ATOM 634 N N . GLN A 1 81 ? -3.372 -1.200 8.863 1.00 76.88 81 GLN A N 1
ATOM 635 C CA . GLN A 1 81 ? -4.717 -0.724 8.548 1.00 76.88 81 GLN A CA 1
ATOM 636 C C . GLN A 1 81 ? -5.525 -1.823 7.866 1.00 76.88 81 GLN A C 1
ATOM 638 O O . GLN A 1 81 ? -6.628 -2.124 8.304 1.00 76.88 81 GLN A O 1
ATOM 643 N N . VAL A 1 82 ? -4.964 -2.512 6.873 1.00 78.06 82 VAL A N 1
ATOM 644 C CA . VAL A 1 82 ? -5.647 -3.641 6.213 1.00 78.06 82 VAL A CA 1
ATOM 645 C C . VAL A 1 82 ? -5.900 -4.795 7.200 1.00 78.06 82 VAL A C 1
ATOM 647 O O . VAL A 1 82 ? -6.993 -5.371 7.219 1.00 78.06 82 VAL A O 1
ATOM 650 N N . LYS A 1 83 ? -4.955 -5.052 8.117 1.00 80.19 83 LYS A N 1
ATOM 651 C CA . LYS A 1 83 ? -5.102 -6.038 9.200 1.00 80.19 83 LYS A CA 1
ATOM 652 C C . LYS A 1 83 ? -6.236 -5.705 10.162 1.00 80.19 83 LYS A C 1
ATOM 654 O O . LYS A 1 83 ? -6.985 -6.601 10.550 1.00 80.19 83 LYS A O 1
ATOM 659 N N . ALA A 1 84 ? -6.409 -4.432 10.513 1.00 76.88 84 ALA A N 1
ATOM 660 C CA . ALA A 1 84 ? -7.517 -3.985 11.358 1.00 76.88 84 ALA A CA 1
ATOM 661 C C . ALA A 1 84 ? -8.903 -4.244 10.732 1.00 76.88 84 ALA A C 1
ATOM 663 O O . ALA A 1 84 ? -9.904 -4.232 11.448 1.00 76.88 84 ALA A O 1
ATOM 664 N N . HIS A 1 85 ? -8.950 -4.505 9.421 1.00 72.00 85 HIS A N 1
ATOM 665 C CA . HIS A 1 85 ? -10.152 -4.811 8.648 1.00 72.00 85 HIS A CA 1
ATOM 666 C C . HIS A 1 85 ? -10.238 -6.286 8.204 1.00 72.00 85 HIS A C 1
ATOM 668 O O . HIS A 1 85 ? -11.026 -6.624 7.325 1.00 72.00 85 HIS A O 1
ATOM 674 N N . GLY A 1 86 ? -9.472 -7.183 8.838 1.00 74.62 86 GLY A N 1
ATOM 675 C CA . GLY A 1 86 ? -9.634 -8.635 8.696 1.00 74.62 86 GLY A CA 1
ATOM 676 C C . GLY A 1 86 ? -8.793 -9.293 7.599 1.00 74.62 86 GLY A C 1
ATOM 677 O O . GLY A 1 86 ? -8.953 -10.487 7.357 1.00 74.62 86 GLY A O 1
ATOM 678 N N . ARG A 1 87 ? -7.875 -8.561 6.954 1.00 77.06 87 ARG A N 1
ATOM 679 C CA . ARG A 1 87 ? -6.932 -9.128 5.976 1.00 77.06 87 ARG A CA 1
ATOM 680 C C . ARG A 1 87 ? -5.492 -8.969 6.447 1.00 77.06 87 ARG A C 1
ATOM 682 O O . ARG A 1 87 ? -5.020 -7.859 6.633 1.00 77.06 87 ARG A O 1
ATOM 689 N N . ASP A 1 88 ? -4.777 -10.076 6.622 1.00 78.69 88 ASP A N 1
ATOM 690 C CA . ASP A 1 88 ? -3.415 -10.048 7.183 1.00 78.69 88 ASP A CA 1
ATOM 691 C C . ASP A 1 88 ? -2.359 -9.504 6.196 1.00 78.69 88 ASP A C 1
ATOM 693 O O . ASP A 1 88 ? -1.379 -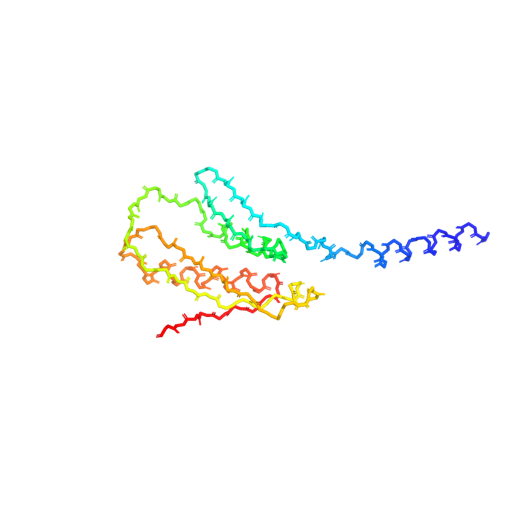8.881 6.605 1.00 78.69 88 ASP A O 1
ATOM 697 N N . ARG A 1 89 ? -2.573 -9.701 4.888 1.00 83.50 89 ARG A N 1
ATOM 698 C CA . ARG A 1 89 ? -1.650 -9.308 3.812 1.00 83.50 89 ARG A CA 1
ATOM 699 C C . ARG A 1 89 ? -2.372 -9.080 2.488 1.00 83.50 89 ARG A C 1
ATOM 701 O O . ARG A 1 89 ? -3.460 -9.614 2.272 1.00 83.50 89 ARG A O 1
ATOM 708 N N . TYR A 1 90 ? -1.733 -8.338 1.590 1.00 85.00 90 TYR A N 1
ATOM 709 C CA . TYR A 1 90 ? -2.135 -8.211 0.192 1.00 85.00 90 TYR A CA 1
ATOM 710 C C . TYR A 1 90 ? -0.934 -8.288 -0.746 1.00 85.00 90 TYR A C 1
ATOM 712 O O . TYR A 1 90 ? 0.208 -8.084 -0.338 1.00 85.00 90 TYR A O 1
ATOM 720 N N . LEU A 1 91 ? -1.208 -8.614 -2.008 1.00 84.69 91 LEU A N 1
ATOM 721 C CA . LEU A 1 91 ? -0.207 -8.633 -3.065 1.00 84.69 91 LEU A CA 1
ATOM 722 C C . LEU A 1 91 ? -0.278 -7.325 -3.843 1.00 84.69 91 LEU A C 1
ATOM 724 O O . LEU A 1 91 ? -1.342 -6.941 -4.330 1.00 84.69 91 LEU A O 1
ATOM 728 N N . LEU A 1 92 ? 0.863 -6.659 -3.956 1.00 84.06 92 LEU A N 1
ATOM 729 C CA . LEU A 1 92 ? 1.059 -5.522 -4.834 1.00 84.06 92 LEU A CA 1
ATOM 730 C C . LEU A 1 92 ? 1.814 -6.010 -6.069 1.00 84.06 92 LEU A C 1
ATOM 732 O O . LEU A 1 92 ? 2.959 -6.448 -5.969 1.00 84.06 92 LEU A O 1
ATOM 736 N N . ALA A 1 93 ? 1.159 -5.948 -7.223 1.00 81.94 93 ALA A N 1
ATOM 737 C CA . ALA A 1 93 ? 1.791 -6.211 -8.506 1.00 81.94 93 ALA A CA 1
ATOM 738 C C . ALA A 1 93 ? 2.178 -4.879 -9.150 1.00 81.94 93 ALA A C 1
ATOM 740 O O . ALA A 1 93 ? 1.338 -3.991 -9.307 1.00 81.94 93 ALA A O 1
ATOM 741 N N . ARG A 1 94 ? 3.446 -4.750 -9.532 1.00 76.06 94 ARG A N 1
ATOM 742 C CA . ARG A 1 94 ? 3.919 -3.686 -10.409 1.00 76.06 94 ARG A CA 1
ATOM 743 C C . ARG A 1 94 ? 4.043 -4.261 -11.808 1.00 76.06 94 ARG A C 1
ATOM 745 O O . ARG A 1 94 ? 4.788 -5.213 -12.017 1.00 76.06 94 ARG A O 1
ATOM 752 N N . PHE A 1 95 ? 3.375 -3.626 -12.758 1.00 70.88 95 PHE A N 1
ATOM 753 C CA . PHE A 1 95 ? 3.616 -3.847 -14.176 1.00 70.88 95 PHE A CA 1
ATOM 754 C C . PHE A 1 95 ? 4.608 -2.774 -14.634 1.00 70.88 95 PHE A C 1
ATOM 756 O O . PHE A 1 95 ? 4.246 -1.595 -14.658 1.00 70.88 95 PHE A O 1
ATOM 763 N N . PRO A 1 96 ? 5.887 -3.119 -14.849 1.00 61.84 96 PRO A N 1
ATOM 764 C CA . PRO A 1 96 ? 6.847 -2.172 -15.394 1.00 61.84 96 PRO A CA 1
ATOM 765 C C . PRO A 1 96 ? 6.480 -1.775 -16.829 1.00 61.84 96 PRO A C 1
ATOM 767 O O . PRO A 1 96 ? 5.820 -2.515 -17.555 1.00 61.84 96 PRO A O 1
ATOM 770 N N . ILE A 1 97 ? 6.910 -0.573 -17.198 1.00 57.72 97 ILE A N 1
ATOM 771 C CA . ILE A 1 97 ? 6.765 0.020 -18.524 1.00 57.72 97 ILE A CA 1
ATOM 772 C C . ILE A 1 97 ? 8.208 0.349 -18.970 1.00 57.72 97 ILE A C 1
ATOM 774 O O . ILE A 1 97 ? 8.744 1.350 -18.502 1.00 57.72 97 ILE A O 1
ATOM 778 N N . GLY A 1 98 ? 8.850 -0.541 -19.746 1.00 62.47 98 GLY A N 1
ATOM 779 C CA . GLY A 1 98 ? 10.107 -0.309 -20.504 1.00 62.47 98 GLY A CA 1
ATOM 780 C C . GLY A 1 98 ? 11.460 -0.481 -19.772 1.00 62.47 98 GLY A C 1
ATOM 781 O O . GLY A 1 98 ? 11.558 -0.189 -18.582 1.00 62.47 98 GLY A O 1
ATOM 782 N N . ASP A 1 99 ? 12.512 -0.931 -20.491 1.00 67.50 99 ASP A N 1
ATOM 783 C CA . ASP A 1 99 ? 13.668 -1.703 -19.956 1.00 67.50 99 ASP A CA 1
ATOM 784 C C . ASP A 1 99 ? 15.098 -1.072 -20.061 1.00 67.50 99 ASP A C 1
ATOM 786 O O . ASP A 1 99 ? 15.298 0.035 -20.553 1.00 67.50 99 ASP A O 1
ATOM 790 N N . GLU A 1 100 ? 16.088 -1.848 -19.581 1.00 48.53 100 GLU A N 1
ATOM 791 C CA . GLU A 1 100 ? 17.571 -1.746 -19.549 1.00 48.53 100 GLU A CA 1
ATOM 792 C C . GLU A 1 100 ? 18.235 -1.039 -18.350 1.00 48.53 100 GLU A C 1
ATOM 794 O O . GLU A 1 100 ? 19.388 -1.316 -18.018 1.00 48.53 100 GLU A O 1
ATOM 799 N N . GLN A 1 101 ? 17.477 -0.271 -17.564 1.00 50.47 101 GLN A N 1
ATOM 800 C CA . GLN A 1 101 ? 17.875 0.115 -16.194 1.00 50.47 101 GLN A CA 1
ATOM 801 C C . GLN A 1 101 ? 17.224 -0.769 -15.123 1.00 50.47 101 GLN A C 1
ATOM 803 O O . GLN A 1 101 ? 17.100 -0.355 -13.975 1.00 50.47 101 GLN A O 1
ATOM 808 N N . SER A 1 102 ? 16.811 -1.984 -15.488 1.00 53.97 102 SER A N 1
ATOM 809 C CA . SER A 1 102 ? 16.014 -2.898 -14.659 1.00 53.97 102 SER A CA 1
ATOM 810 C C . SER A 1 102 ? 16.553 -3.076 -13.228 1.00 53.97 102 SER A C 1
ATOM 812 O O . SER A 1 102 ? 15.789 -2.949 -12.277 1.00 53.97 102 SER A O 1
ATOM 814 N N . LEU A 1 103 ? 17.874 -3.193 -13.029 1.00 52.88 103 LEU A N 1
ATOM 815 C CA . LEU A 1 103 ? 18.466 -3.197 -11.680 1.00 52.88 103 LEU A CA 1
ATOM 816 C C . LEU A 1 103 ? 18.386 -1.845 -10.953 1.00 52.88 103 LEU A C 1
ATOM 818 O O . LEU A 1 103 ? 18.030 -1.817 -9.782 1.00 52.88 103 LEU A O 1
ATOM 822 N N . ALA A 1 104 ? 18.686 -0.726 -11.616 1.00 57.22 104 ALA A N 1
ATOM 823 C CA . ALA A 1 104 ? 18.661 0.599 -10.987 1.00 57.22 104 ALA A CA 1
ATOM 824 C C . ALA A 1 104 ? 17.227 1.069 -10.684 1.00 57.22 104 ALA A C 1
ATOM 826 O O . ALA A 1 104 ? 16.968 1.703 -9.660 1.00 57.22 104 ALA A O 1
ATOM 827 N N . ALA A 1 105 ? 16.273 0.740 -11.555 1.00 63.81 105 ALA A N 1
ATOM 828 C CA . ALA A 1 105 ? 14.857 1.031 -11.385 1.00 63.81 105 ALA A CA 1
ATOM 829 C C . ALA A 1 105 ? 14.211 0.122 -10.331 1.00 63.81 105 ALA A C 1
ATOM 831 O O . ALA A 1 105 ? 13.325 0.583 -9.605 1.00 63.81 105 ALA A O 1
ATOM 832 N N . ASP A 1 106 ? 14.648 -1.137 -10.224 1.00 66.88 106 ASP A N 1
ATOM 833 C CA . ASP A 1 106 ? 14.226 -2.046 -9.160 1.00 66.88 106 ASP A CA 1
ATOM 834 C C . ASP A 1 106 ? 14.862 -1.670 -7.815 1.00 66.88 106 ASP A C 1
ATOM 836 O O . ASP A 1 106 ? 14.167 -1.600 -6.807 1.00 66.88 106 ASP A O 1
ATOM 840 N N . GLU A 1 107 ? 16.136 -1.280 -7.782 1.00 70.00 107 GLU A N 1
ATOM 841 C CA . GLU A 1 107 ? 16.789 -0.776 -6.570 1.00 70.00 107 GLU A CA 1
ATOM 842 C C . GLU A 1 107 ? 16.138 0.527 -6.086 1.00 70.00 107 GLU A C 1
ATOM 844 O O . GLU A 1 107 ? 15.806 0.661 -4.904 1.00 70.00 107 GLU A O 1
ATOM 849 N N . LYS A 1 108 ? 15.831 1.451 -7.005 1.00 74.62 108 LYS A N 1
ATOM 850 C CA . LYS A 1 108 ? 15.062 2.666 -6.702 1.00 74.62 108 LYS A CA 1
ATOM 851 C C . LYS A 1 108 ? 13.641 2.337 -6.231 1.00 74.62 108 LYS A C 1
ATOM 853 O O . LYS A 1 108 ? 13.141 2.997 -5.320 1.00 74.62 108 LYS A O 1
ATOM 858 N N . LEU A 1 109 ? 13.008 1.292 -6.778 1.00 76.75 109 LEU A N 1
ATOM 859 C CA . LEU A 1 109 ? 11.696 0.799 -6.328 1.00 76.75 109 LEU A CA 1
ATOM 860 C C . LEU A 1 109 ? 11.740 0.241 -4.935 1.00 76.75 109 LEU A C 1
ATOM 862 O O . LEU A 1 109 ? 10.916 0.612 -4.106 1.00 76.75 109 LEU A O 1
ATOM 866 N N . ARG A 1 110 ? 12.705 -0.622 -4.665 1.00 76.69 110 ARG A N 1
ATOM 867 C CA . ARG A 1 110 ? 12.901 -1.209 -3.350 1.00 76.69 110 ARG A CA 1
ATOM 868 C C . ARG A 1 110 ? 13.231 -0.124 -2.337 1.00 76.69 110 ARG A C 1
ATOM 870 O O . ARG A 1 110 ? 12.687 -0.164 -1.238 1.00 76.69 110 ARG A O 1
ATOM 877 N N . GLY A 1 111 ? 14.017 0.881 -2.721 1.00 79.75 111 GLY A N 1
ATOM 878 C CA . GLY A 1 111 ? 14.267 2.083 -1.928 1.00 79.75 111 GLY A CA 1
ATOM 879 C C . GLY A 1 111 ? 12.978 2.835 -1.592 1.00 79.75 111 GLY A C 1
ATOM 880 O O . GLY A 1 111 ? 12.663 3.018 -0.416 1.00 79.75 111 GLY A O 1
ATOM 881 N N . ALA A 1 112 ? 12.188 3.191 -2.606 1.00 80.88 112 ALA A N 1
ATOM 882 C CA . ALA A 1 112 ? 10.941 3.933 -2.431 1.00 80.88 112 ALA A CA 1
ATOM 883 C C . ALA A 1 112 ? 9.873 3.143 -1.658 1.00 80.88 112 ALA A C 1
ATOM 885 O O . ALA A 1 112 ? 9.203 3.706 -0.789 1.00 80.88 112 ALA A O 1
ATOM 886 N N . LEU A 1 113 ? 9.746 1.837 -1.920 1.00 83.19 113 LEU A N 1
ATOM 887 C CA . LEU A 1 113 ? 8.878 0.919 -1.182 1.00 83.19 113 LEU A CA 1
ATOM 888 C C . LEU A 1 113 ? 9.315 0.829 0.275 1.00 83.19 113 LEU A C 1
ATOM 890 O O . LEU A 1 113 ? 8.478 1.003 1.151 1.00 83.19 113 LEU A O 1
ATOM 894 N N . CYS A 1 114 ? 10.603 0.623 0.560 1.00 82.69 114 CYS A N 1
ATOM 895 C CA . CYS A 1 114 ? 11.122 0.585 1.929 1.00 82.69 114 CYS A CA 1
ATOM 896 C C . CYS A 1 114 ? 10.908 1.912 2.664 1.00 82.69 114 CYS A C 1
ATOM 898 O O . CYS A 1 114 ? 10.571 1.920 3.849 1.00 82.69 114 CYS A O 1
ATOM 900 N N . GLN A 1 115 ? 11.089 3.039 1.982 1.00 83.31 115 GLN A N 1
ATOM 901 C CA . GLN A 1 115 ? 10.901 4.362 2.566 1.00 83.31 115 GLN A CA 1
ATOM 902 C C . GLN A 1 115 ? 9.422 4.668 2.831 1.00 83.31 115 GLN A C 1
ATOM 904 O O . GLN A 1 115 ? 9.075 5.110 3.929 1.00 83.31 115 GLN A O 1
ATOM 909 N N . ALA A 1 116 ? 8.539 4.376 1.872 1.00 82.81 116 ALA A N 1
ATOM 910 C CA . ALA A 1 116 ? 7.094 4.492 2.052 1.00 82.81 116 ALA A CA 1
ATOM 911 C C . ALA A 1 116 ? 6.602 3.541 3.152 1.00 82.81 116 ALA A C 1
ATOM 913 O O . ALA A 1 116 ? 5.828 3.940 4.017 1.00 82.81 116 ALA A O 1
ATOM 914 N N . ALA A 1 117 ? 7.127 2.315 3.184 1.00 84.12 117 ALA A N 1
ATOM 915 C CA . ALA A 1 117 ? 6.808 1.308 4.185 1.00 84.12 117 ALA A CA 1
ATOM 916 C C . ALA A 1 117 ? 7.178 1.784 5.593 1.00 84.12 117 ALA A C 1
ATOM 918 O O . ALA A 1 117 ? 6.342 1.740 6.492 1.00 84.12 117 ALA A O 1
ATOM 919 N N . LYS A 1 118 ? 8.380 2.349 5.778 1.00 83.31 118 LYS A N 1
ATOM 920 C CA . LYS A 1 118 ? 8.782 2.972 7.049 1.00 83.31 118 LYS A CA 1
ATOM 921 C C . LYS A 1 118 ? 7.856 4.119 7.450 1.00 83.31 118 LYS A C 1
ATOM 923 O O . LYS A 1 118 ? 7.454 4.188 8.607 1.00 83.31 118 LYS A O 1
ATOM 928 N N . LYS A 1 119 ? 7.498 4.999 6.509 1.00 81.06 119 LYS A N 1
ATOM 929 C CA . LYS A 1 119 ? 6.623 6.153 6.773 1.00 81.06 119 LYS A CA 1
ATOM 930 C C . LYS A 1 119 ? 5.204 5.732 7.168 1.00 81.06 119 LYS A C 1
ATOM 932 O O . LYS A 1 119 ? 4.593 6.373 8.017 1.00 81.06 119 LYS A O 1
ATOM 937 N N . CYS A 1 120 ? 4.697 4.659 6.569 1.00 75.88 120 CYS A N 1
ATOM 938 C CA . CYS A 1 120 ? 3.351 4.146 6.807 1.00 75.88 120 CYS A CA 1
ATOM 939 C C . CYS A 1 120 ? 3.288 3.053 7.893 1.00 75.88 120 CYS A C 1
ATOM 941 O O . CYS A 1 120 ? 2.198 2.593 8.218 1.00 75.88 120 CYS A O 1
ATOM 943 N N . GLY A 1 121 ? 4.424 2.622 8.458 1.00 82.06 121 GLY A N 1
ATOM 944 C CA . GLY A 1 121 ? 4.472 1.507 9.414 1.00 82.06 121 GLY A CA 1
ATOM 945 C C . GLY A 1 121 ? 4.093 0.151 8.798 1.00 82.06 121 GLY A C 1
ATOM 946 O O . GLY A 1 121 ? 3.569 -0.722 9.487 1.00 82.06 121 GLY A O 1
ATOM 947 N N . ILE A 1 122 ? 4.327 -0.010 7.497 1.00 86.38 122 ILE A N 1
ATOM 948 C CA . ILE A 1 122 ? 3.970 -1.179 6.685 1.00 86.38 122 ILE A CA 1
ATOM 949 C C . ILE A 1 122 ? 5.203 -2.077 6.525 1.00 86.38 122 ILE A C 1
ATOM 951 O O . ILE A 1 122 ? 6.334 -1.595 6.518 1.00 86.38 122 ILE A O 1
ATOM 955 N N . GLN A 1 123 ? 5.007 -3.389 6.386 1.00 85.25 123 GLN A N 1
ATOM 956 C CA . GLN A 1 123 ? 6.082 -4.313 6.006 1.00 85.25 123 GLN A CA 1
ATOM 957 C C . GLN A 1 123 ? 5.897 -4.752 4.556 1.00 85.25 123 GLN A C 1
ATOM 959 O O . GLN A 1 123 ? 4.812 -5.187 4.177 1.00 85.25 123 GLN A O 1
ATOM 964 N N . VAL A 1 124 ? 6.960 -4.670 3.759 1.00 85.75 124 VAL A N 1
ATOM 965 C CA . VAL A 1 124 ? 6.963 -5.079 2.349 1.00 85.75 124 VAL A CA 1
ATOM 966 C C . VAL A 1 124 ? 8.021 -6.156 2.161 1.00 85.75 124 VAL A C 1
ATOM 968 O O . VAL A 1 124 ? 9.145 -6.013 2.646 1.00 85.75 124 VAL A O 1
ATOM 971 N N . ARG A 1 125 ? 7.672 -7.237 1.464 1.00 85.19 125 ARG A N 1
ATOM 972 C CA . ARG A 1 125 ? 8.599 -8.300 1.070 1.00 85.19 125 ARG A CA 1
ATOM 973 C C . ARG A 1 125 ? 8.486 -8.546 -0.434 1.00 85.19 125 ARG A C 1
ATOM 975 O O . ARG A 1 125 ? 7.367 -8.732 -0.907 1.00 85.19 125 ARG A O 1
ATOM 982 N N . PRO A 1 126 ? 9.598 -8.549 -1.189 1.00 81.06 126 PRO A N 1
ATOM 983 C CA . PRO A 1 126 ? 9.564 -9.002 -2.573 1.00 81.06 126 PRO A CA 1
ATOM 984 C C . PRO A 1 126 ? 9.179 -10.482 -2.605 1.00 81.06 126 PRO A C 1
ATOM 986 O O . PRO A 1 126 ? 9.626 -11.265 -1.763 1.00 81.06 126 PRO A O 1
ATOM 989 N N . LEU A 1 127 ? 8.310 -10.838 -3.544 1.00 77.69 127 LEU A N 1
ATOM 990 C CA . LEU A 1 127 ? 7.911 -12.211 -3.802 1.00 77.69 127 LEU A CA 1
ATOM 991 C C . LEU A 1 127 ? 8.707 -12.684 -5.024 1.00 77.69 127 LEU A C 1
ATOM 993 O O . LEU A 1 127 ? 8.268 -12.513 -6.159 1.00 77.69 127 LEU A O 1
ATOM 997 N N . ASP A 1 128 ? 9.914 -13.190 -4.773 1.00 63.50 128 ASP A N 1
ATOM 998 C CA . ASP A 1 128 ? 10.737 -13.839 -5.799 1.00 63.50 128 ASP A CA 1
ATOM 999 C C . ASP A 1 128 ? 10.060 -15.158 -6.214 1.00 63.50 128 ASP A C 1
ATOM 1001 O O . ASP A 1 128 ? 9.499 -15.853 -5.357 1.00 63.50 128 ASP A O 1
ATOM 1005 N N . LYS A 1 129 ? 10.039 -15.456 -7.518 1.00 51.50 129 LYS A N 1
ATOM 1006 C CA . LYS A 1 129 ? 9.471 -16.701 -8.059 1.00 51.50 129 LYS A CA 1
ATOM 1007 C C . LYS A 1 129 ? 10.451 -17.856 -7.929 1.00 51.50 129 LYS A C 1
ATOM 1009 O O . LYS A 1 129 ? 11.631 -17.650 -8.272 1.00 51.50 129 LYS A O 1
#